Protein AF-A0A139D1U6-F1 (afdb_monomer)

Radius of gyration: 14.55 Å; Cα contacts (8 Å, |Δi|>4): 18; chains: 1; bounding box: 28×22×44 Å

Solvent-accessible surface area (backbone atoms only — not comparable to full-atom values): 3247 Å² total; per-residue (Å²): 121,50,46,60,88,86,37,61,83,99,48,75,44,82,83,82,86,86,56,93,87,60,53,72,70,58,51,52,51,50,52,54,51,52,54,51,52,52,50,55,54,50,52,58,53,57,67,72,76,112

pLDDT: mean 89.43, std 11.33, range [47.34, 98.12]

Sequence (50 aa):
AIRPPTVPVGQARLRVTLSAAHTTEQVDQLLAALSQARHLVSESREGMAQ

Mean predicted aligned error: 5.18 Å

Foldseek 3Di:
DDAPPVDDPPDDDDDDDDDPPDDPVNVVVVVVVVVVVVVVVVVVVVVVVD

Structure (mmCIF, N/CA/C/O backbone):
data_AF-A0A139D1U6-F1
#
_entry.id   AF-A0A139D1U6-F1
#
loop_
_atom_site.group_PDB
_atom_site.id
_atom_site.type_symbol
_atom_site.label_atom_id
_atom_site.label_alt_id
_atom_site.label_comp_id
_atom_site.label_asym_id
_atom_site.label_entity_id
_atom_site.label_seq_id
_atom_site.pdbx_PDB_ins_code
_atom_site.Cartn_x
_atom_site.Cartn_y
_atom_site.Cartn_z
_atom_site.occupancy
_atom_site.B_iso_or_equiv
_atom_site.auth_seq_id
_atom_site.auth_comp_id
_atom_site.auth_asym_id
_atom_site.auth_atom_id
_atom_site.pdbx_PDB_model_num
ATOM 1 N N . ALA A 1 1 ? 13.047 0.504 -1.493 1.00 71.12 1 ALA A N 1
ATOM 2 C CA . ALA A 1 1 ? 12.571 -0.654 -2.278 1.00 71.12 1 ALA A CA 1
ATOM 3 C C . ALA A 1 1 ? 13.442 -1.859 -1.958 1.00 71.12 1 ALA A C 1
ATOM 5 O O . ALA A 1 1 ? 14.653 -1.693 -1.862 1.00 71.12 1 ALA A O 1
ATOM 6 N N . ILE A 1 2 ? 12.838 -3.028 -1.751 1.00 87.25 2 ILE A N 1
ATOM 7 C CA . ILE A 1 2 ? 13.566 -4.280 -1.519 1.00 87.25 2 ILE A CA 1
ATOM 8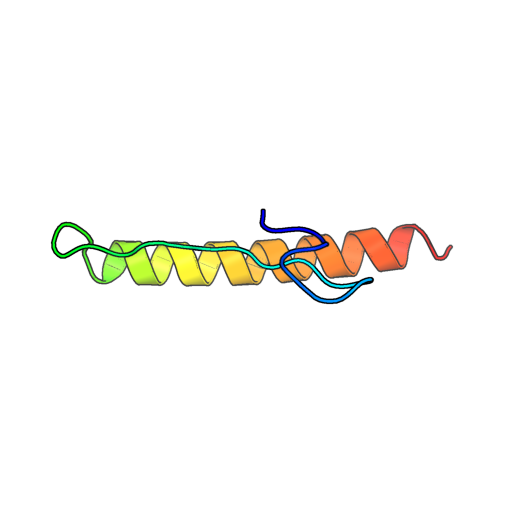 C C . ILE A 1 2 ? 13.937 -4.851 -2.891 1.00 87.25 2 ILE A C 1
ATOM 10 O O . ILE A 1 2 ? 13.073 -4.960 -3.764 1.00 87.25 2 ILE A O 1
ATOM 14 N N . ARG A 1 3 ? 15.218 -5.168 -3.080 1.00 88.25 3 ARG A N 1
ATOM 15 C CA . ARG A 1 3 ? 15.794 -5.717 -4.316 1.00 88.25 3 ARG A CA 1
ATOM 16 C C . ARG A 1 3 ? 16.490 -7.055 -4.013 1.00 88.25 3 ARG A C 1
ATOM 18 O O . ARG A 1 3 ? 16.650 -7.381 -2.832 1.00 88.25 3 ARG A O 1
ATOM 25 N N . PRO A 1 4 ? 16.883 -7.838 -5.033 1.00 88.56 4 PRO A N 1
ATOM 26 C CA . PRO A 1 4 ? 17.698 -9.030 -4.822 1.00 88.56 4 PRO A CA 1
ATOM 27 C C . PRO A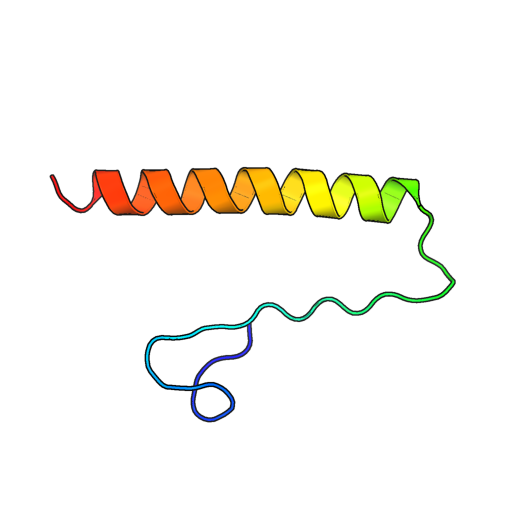 1 4 ? 18.948 -8.730 -3.971 1.00 88.56 4 PRO A C 1
ATOM 29 O O . PRO A 1 4 ? 19.483 -7.622 -4.071 1.00 88.56 4 PRO A O 1
ATOM 32 N N . PRO A 1 5 ? 19.399 -9.679 -3.122 1.00 90.31 5 PRO A N 1
ATOM 33 C CA . PRO A 1 5 ? 18.995 -11.094 -3.057 1.00 90.31 5 PRO A CA 1
ATOM 34 C C . PRO A 1 5 ? 17.752 -11.383 -2.197 1.00 90.31 5 PRO A C 1
ATOM 36 O O . PRO A 1 5 ? 17.282 -12.513 -2.159 1.00 90.31 5 PRO A O 1
ATOM 39 N N . THR A 1 6 ? 17.202 -10.389 -1.495 1.00 91.75 6 THR A N 1
ATOM 40 C CA . THR A 1 6 ? 16.095 -10.599 -0.539 1.00 91.75 6 THR A CA 1
ATOM 41 C C . THR A 1 6 ? 14.745 -10.861 -1.223 1.00 91.75 6 THR A C 1
ATOM 43 O O . THR A 1 6 ? 13.785 -11.284 -0.584 1.00 91.75 6 THR A O 1
ATOM 46 N N . VAL A 1 7 ? 14.662 -10.612 -2.531 1.00 90.94 7 VAL A N 1
ATOM 47 C CA . VAL A 1 7 ? 13.545 -10.987 -3.410 1.00 90.94 7 VAL A CA 1
ATOM 48 C C . VAL A 1 7 ? 14.098 -11.671 -4.668 1.00 90.94 7 VAL A C 1
ATOM 50 O O . VAL A 1 7 ? 15.259 -11.420 -5.008 1.00 90.94 7 VAL A O 1
ATOM 53 N N . PRO A 1 8 ? 13.308 -12.513 -5.367 1.00 94.06 8 PRO A N 1
ATOM 54 C CA . PRO A 1 8 ? 13.754 -13.172 -6.592 1.00 94.06 8 PRO A CA 1
ATOM 55 C C . PRO A 1 8 ? 14.293 -12.189 -7.636 1.00 94.06 8 PRO A C 1
ATOM 57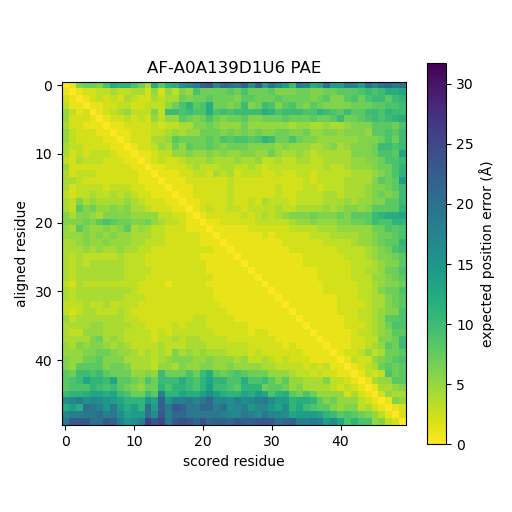 O O . PRO A 1 8 ? 13.814 -11.058 -7.760 1.00 94.06 8 PRO A O 1
ATOM 60 N N . VAL A 1 9 ? 15.283 -12.636 -8.410 1.00 91.50 9 VAL A N 1
ATOM 61 C CA . VAL A 1 9 ? 15.851 -11.858 -9.518 1.00 91.50 9 VAL A CA 1
ATOM 62 C C . VAL A 1 9 ? 14.748 -11.477 -10.511 1.00 91.50 9 VAL A C 1
ATOM 64 O O . VAL A 1 9 ? 13.842 -12.260 -10.782 1.00 91.50 9 VAL A O 1
ATOM 67 N N . GLY A 1 10 ? 14.807 -10.247 -11.023 1.00 88.50 10 GLY A N 1
ATOM 68 C CA . GLY A 1 10 ? 13.780 -9.693 -11.912 1.00 88.50 10 GLY A CA 1
ATOM 69 C C . GLY A 1 10 ? 12.546 -9.145 -11.189 1.00 88.50 10 GLY A C 1
ATOM 70 O O . GLY A 1 10 ? 11.644 -8.630 -11.842 1.00 88.50 10 GLY A O 1
ATOM 71 N N . GLN A 1 11 ? 12.506 -9.208 -9.854 1.00 88.81 11 GLN A N 1
ATOM 72 C CA . GLN A 1 11 ? 11.421 -8.653 -9.049 1.00 88.81 11 GLN A CA 1
ATOM 73 C C . GLN A 1 11 ? 11.922 -7.560 -8.101 1.00 88.81 11 GLN A C 1
ATOM 75 O O . GLN A 1 11 ? 13.093 -7.493 -7.723 1.00 88.81 11 GLN A O 1
ATOM 80 N N . ALA A 1 12 ? 11.002 -6.693 -7.692 1.00 91.06 12 ALA A N 1
ATOM 81 C CA . ALA A 1 12 ? 11.213 -5.697 -6.653 1.00 91.06 12 ALA A CA 1
ATOM 82 C C . ALA A 1 12 ? 9.952 -5.617 -5.792 1.00 91.06 12 ALA A C 1
ATOM 84 O O . ALA A 1 12 ? 8.841 -5.777 -6.295 1.00 91.06 12 ALA A O 1
ATOM 85 N N . ARG A 1 13 ? 10.116 -5.357 -4.491 1.00 92.75 13 ARG A N 1
ATOM 86 C CA . ARG A 1 13 ? 8.984 -5.224 -3.566 1.00 92.75 13 ARG A CA 1
ATOM 87 C C . ARG A 1 13 ? 9.008 -3.870 -2.873 1.00 92.75 13 ARG A C 1
ATOM 89 O O . ARG A 1 13 ? 10.047 -3.420 -2.376 1.00 92.75 13 ARG A O 1
ATOM 96 N N . LEU A 1 14 ? 7.848 -3.225 -2.819 1.00 92.88 14 LEU A N 1
ATOM 97 C CA . LEU A 1 14 ? 7.620 -2.068 -1.965 1.00 92.88 14 LEU A CA 1
ATOM 98 C C . LEU A 1 14 ? 7.135 -2.566 -0.599 1.00 92.88 14 LEU A C 1
ATOM 100 O O . LEU A 1 14 ? 6.255 -3.421 -0.526 1.00 92.88 14 LEU A O 1
ATOM 104 N N . ARG A 1 15 ? 7.735 -2.061 0.482 1.00 94.12 15 ARG A N 1
ATOM 105 C CA . ARG A 1 15 ? 7.296 -2.332 1.854 1.00 94.12 15 ARG A CA 1
ATOM 106 C C . ARG A 1 15 ? 6.682 -1.060 2.407 1.00 94.12 15 ARG A C 1
ATOM 108 O O . ARG A 1 15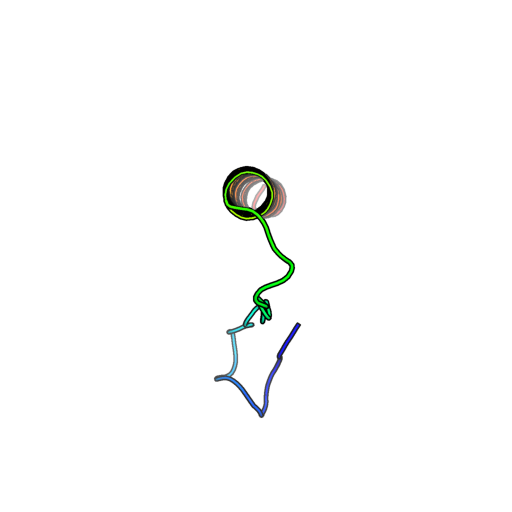 ? 7.362 -0.039 2.441 1.00 94.12 15 ARG A O 1
ATOM 115 N N . VAL A 1 16 ? 5.440 -1.160 2.856 1.00 93.38 16 VAL A N 1
ATOM 116 C CA . VAL A 1 16 ? 4.743 -0.100 3.579 1.00 93.38 16 VAL A CA 1
ATOM 117 C C . VAL A 1 16 ? 4.438 -0.627 4.975 1.00 93.38 16 VAL A C 1
ATOM 119 O O . VAL A 1 16 ? 3.951 -1.747 5.111 1.00 93.38 16 VAL A O 1
ATOM 122 N N . THR A 1 17 ? 4.766 0.154 6.001 1.00 95.00 17 THR A N 1
ATOM 123 C CA . THR A 1 17 ? 4.491 -0.192 7.398 1.00 95.00 17 THR A CA 1
ATOM 124 C C . THR A 1 17 ? 3.361 0.692 7.893 1.00 95.00 17 THR A C 1
ATOM 126 O O . THR A 1 17 ? 3.539 1.901 8.011 1.00 95.00 17 THR A O 1
ATOM 129 N N . LEU A 1 18 ? 2.214 0.087 8.185 1.00 95.50 18 LEU A N 1
ATOM 130 C CA . LEU A 1 18 ? 1.096 0.772 8.826 1.00 95.50 18 LEU A CA 1
ATOM 131 C C . LEU A 1 18 ? 1.242 0.691 10.349 1.00 95.50 18 LEU A C 1
ATOM 133 O O . LEU A 1 18 ? 1.847 -0.237 10.886 1.00 95.50 18 LEU A O 1
ATOM 137 N N . SER A 1 19 ? 0.680 1.673 11.040 1.00 96.62 19 SER A N 1
ATOM 138 C CA . SER A 1 19 ? 0.640 1.750 12.502 1.00 96.62 19 SER A CA 1
ATOM 139 C C . SER A 1 19 ? -0.719 2.273 12.952 1.00 96.62 19 SER A C 1
ATOM 141 O O . SER A 1 19 ? -1.443 2.857 12.148 1.00 96.62 19 SER A O 1
ATOM 143 N N . ALA A 1 20 ? -1.037 2.131 14.240 1.00 95.62 20 ALA A N 1
ATOM 144 C CA . ALA A 1 20 ? -2.294 2.621 14.814 1.00 95.62 20 ALA A CA 1
ATOM 145 C C . ALA A 1 20 ? -2.485 4.149 14.709 1.00 95.62 20 ALA A C 1
ATOM 147 O O . ALA A 1 20 ? -3.592 4.634 14.901 1.00 95.62 20 ALA A O 1
ATOM 148 N N . ALA A 1 21 ? -1.425 4.906 14.407 1.00 97.00 21 ALA A N 1
ATOM 149 C CA . ALA A 1 21 ? -1.512 6.345 14.168 1.00 97.00 21 ALA A CA 1
ATOM 150 C C . ALA A 1 21 ? -2.088 6.699 12.785 1.00 97.00 21 ALA A C 1
ATOM 152 O O . ALA A 1 21 ? -2.386 7.865 12.544 1.00 97.00 21 ALA A O 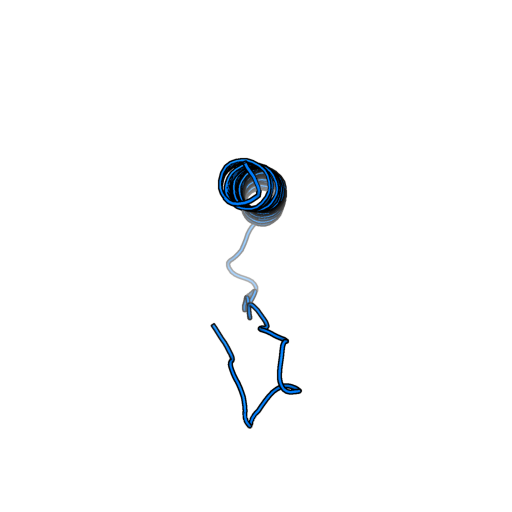1
ATOM 153 N N . HIS A 1 22 ? -2.207 5.725 11.876 1.00 96.06 22 HIS A N 1
ATOM 154 C CA . HIS A 1 22 ? -2.749 5.968 10.546 1.00 96.06 22 HIS A CA 1
ATOM 155 C C . HIS A 1 22 ? -4.275 5.932 10.566 1.00 96.06 22 HIS A C 1
ATOM 157 O O . HIS A 1 22 ? -4.870 4.984 11.083 1.00 96.06 22 HIS A O 1
ATOM 163 N N . THR A 1 23 ? -4.900 6.942 9.967 1.00 97.88 23 THR A N 1
ATOM 164 C CA . THR A 1 23 ? -6.349 6.975 9.758 1.00 97.88 23 THR A CA 1
ATOM 165 C C . THR A 1 23 ? -6.730 6.223 8.487 1.00 97.88 23 THR A C 1
ATOM 167 O O . THR A 1 23 ? -5.898 5.985 7.606 1.00 97.88 23 THR A O 1
ATOM 170 N N . THR A 1 24 ? -8.006 5.862 8.367 1.00 97.44 24 THR A N 1
ATOM 171 C CA . THR A 1 24 ? -8.539 5.210 7.165 1.00 97.44 24 THR A CA 1
ATOM 172 C C . THR A 1 24 ? -8.341 6.083 5.927 1.00 97.44 24 THR A C 1
ATOM 174 O O . THR A 1 24 ? -7.889 5.592 4.899 1.00 97.44 24 THR A O 1
ATOM 177 N N . GLU A 1 25 ? -8.543 7.396 6.048 1.00 98.00 25 GLU A N 1
ATOM 178 C CA . GLU A 1 25 ? -8.384 8.343 4.939 1.00 98.00 25 GLU A CA 1
ATOM 179 C C . GLU A 1 25 ? -6.941 8.371 4.421 1.00 98.00 25 GLU A C 1
ATOM 181 O O . GLU A 1 25 ? -6.705 8.496 3.220 1.00 98.00 25 GLU A O 1
ATOM 186 N N . GLN A 1 26 ? -5.955 8.217 5.309 1.00 97.88 26 GLN A N 1
ATOM 187 C CA . GLN A 1 26 ? -4.549 8.126 4.910 1.00 97.88 26 GLN A CA 1
ATOM 188 C C . GLN A 1 26 ? -4.258 6.828 4.147 1.00 97.88 26 GLN A C 1
ATOM 190 O O . GLN A 1 26 ? -3.451 6.825 3.214 1.00 97.88 26 GLN A O 1
ATOM 195 N N . VAL A 1 27 ? -4.924 5.728 4.510 1.00 97.12 27 VAL A N 1
ATOM 196 C CA . VAL A 1 27 ? -4.830 4.465 3.768 1.00 97.12 27 VAL A CA 1
ATOM 197 C C . VAL A 1 27 ? -5.479 4.606 2.391 1.00 97.12 27 VAL A C 1
ATOM 199 O O . VAL A 1 27 ? -4.878 4.196 1.398 1.00 97.12 27 VAL A O 1
ATOM 202 N N . ASP A 1 28 ? -6.638 5.254 2.298 1.00 98.12 28 ASP A N 1
ATOM 203 C CA . ASP A 1 28 ? -7.313 5.501 1.019 1.00 98.12 28 ASP A CA 1
ATOM 204 C C . ASP A 1 28 ? -6.461 6.369 0.083 1.00 98.12 28 ASP A C 1
ATOM 206 O O . ASP A 1 28 ? -6.300 6.059 -1.102 1.00 98.12 28 ASP A O 1
ATOM 210 N N . GLN A 1 29 ? -5.826 7.415 0.619 1.00 97.88 29 GLN A N 1
ATOM 211 C CA . GLN A 1 29 ? -4.885 8.248 -0.134 1.00 97.88 29 GLN A CA 1
ATOM 212 C C . GLN A 1 29 ? -3.672 7.451 -0.626 1.00 97.88 29 GLN A C 1
ATOM 214 O O . GLN A 1 29 ? -3.258 7.604 -1.779 1.00 97.88 29 GLN A O 1
ATOM 219 N N . LEU A 1 30 ? -3.119 6.569 0.212 1.00 97.12 30 LEU A N 1
ATOM 220 C CA . LEU A 1 30 ? -2.028 5.683 -0.188 1.00 97.12 30 LEU A CA 1
ATOM 221 C C . LEU A 1 30 ? -2.451 4.768 -1.346 1.00 97.12 30 LEU A C 1
ATOM 223 O O . LEU A 1 30 ? -1.698 4.616 -2.309 1.00 97.12 30 LEU A O 1
ATOM 227 N N . LEU A 1 31 ? -3.645 4.172 -1.281 1.00 97.12 31 LEU A N 1
ATOM 228 C CA . LEU A 1 31 ? -4.165 3.312 -2.347 1.00 97.12 31 LEU A CA 1
ATOM 229 C C . LEU A 1 31 ? -4.331 4.080 -3.664 1.00 97.12 31 LEU A C 1
ATOM 231 O O . LEU A 1 31 ? -3.907 3.591 -4.716 1.00 97.12 31 LEU A O 1
ATOM 235 N N . ALA A 1 32 ? -4.878 5.297 -3.610 1.00 97.94 32 ALA A N 1
ATOM 236 C CA . ALA A 1 32 ? -5.017 6.158 -4.781 1.00 97.94 32 ALA A CA 1
ATOM 237 C C . ALA A 1 32 ? -3.651 6.482 -5.412 1.00 97.94 32 ALA A C 1
ATOM 239 O O . ALA A 1 32 ? -3.476 6.330 -6.624 1.00 97.94 32 ALA A O 1
ATOM 240 N N . ALA A 1 33 ? -2.661 6.849 -4.594 1.00 97.06 33 ALA A N 1
ATOM 241 C CA . ALA A 1 33 ? -1.309 7.150 -5.058 1.00 97.06 33 ALA A CA 1
ATOM 242 C C . ALA A 1 33 ? -0.615 5.926 -5.683 1.00 97.06 33 ALA A C 1
ATOM 244 O O . ALA A 1 33 ? 0.021 6.041 -6.731 1.00 97.06 33 ALA A O 1
ATO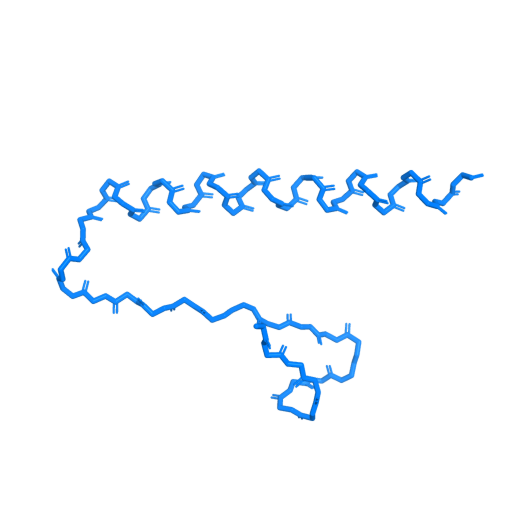M 245 N N . LEU A 1 34 ? -0.763 4.736 -5.087 1.00 96.50 34 LEU A N 1
ATOM 246 C CA . LEU A 1 34 ? -0.203 3.497 -5.640 1.00 96.50 34 LEU A CA 1
ATOM 247 C C . LEU A 1 34 ? -0.848 3.118 -6.981 1.00 96.50 34 LEU A C 1
ATOM 249 O O . LEU A 1 34 ? -0.145 2.661 -7.884 1.00 96.50 34 LEU A O 1
ATOM 253 N N . SER A 1 35 ? -2.159 3.333 -7.134 1.00 96.88 35 SER A N 1
ATOM 254 C CA . SER A 1 35 ? -2.862 3.114 -8.403 1.00 96.88 35 SER A CA 1
ATOM 255 C C . SER A 1 35 ? -2.327 4.027 -9.512 1.00 96.88 35 SER A C 1
ATOM 257 O O . SER A 1 35 ? -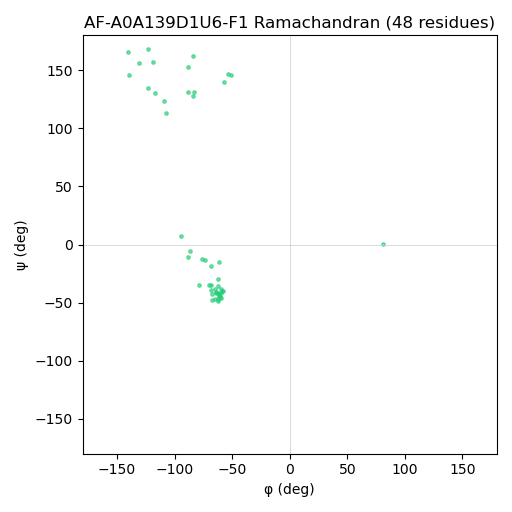1.995 3.549 -10.598 1.00 96.88 35 SER A O 1
ATOM 259 N N . GLN A 1 36 ? -2.156 5.320 -9.214 1.00 96.69 36 GLN A N 1
ATOM 260 C CA . GLN A 1 36 ? -1.588 6.295 -10.151 1.00 96.69 36 GLN A CA 1
ATOM 261 C C . GLN A 1 36 ? -0.148 5.938 -10.528 1.00 96.69 36 GLN A C 1
ATOM 263 O O . GLN A 1 36 ? 0.185 5.859 -11.707 1.00 96.69 36 GLN A O 1
ATOM 268 N N . ALA A 1 37 ? 0.699 5.638 -9.539 1.00 94.50 37 ALA A N 1
ATOM 269 C CA . ALA A 1 37 ? 2.083 5.244 -9.782 1.00 94.50 37 ALA A CA 1
ATOM 270 C C . ALA A 1 37 ? 2.182 3.982 -10.654 1.00 94.50 37 ALA A C 1
ATOM 272 O O . ALA A 1 37 ? 3.048 3.901 -11.525 1.00 94.50 37 ALA A O 1
ATOM 273 N N . ARG A 1 38 ? 1.281 3.007 -10.467 1.00 93.69 38 ARG A N 1
ATOM 274 C CA . ARG A 1 38 ? 1.213 1.814 -11.323 1.00 93.69 38 ARG A CA 1
ATOM 275 C C . ARG A 1 38 ? 0.947 2.181 -12.783 1.00 93.69 38 ARG A C 1
ATOM 277 O O . ARG A 1 38 ? 1.573 1.587 -13.657 1.00 93.69 38 ARG A O 1
ATOM 284 N N . HIS A 1 39 ? 0.049 3.132 -13.031 1.00 94.12 39 HIS A N 1
ATOM 285 C CA . HIS A 1 39 ? -0.277 3.582 -14.382 1.00 94.12 39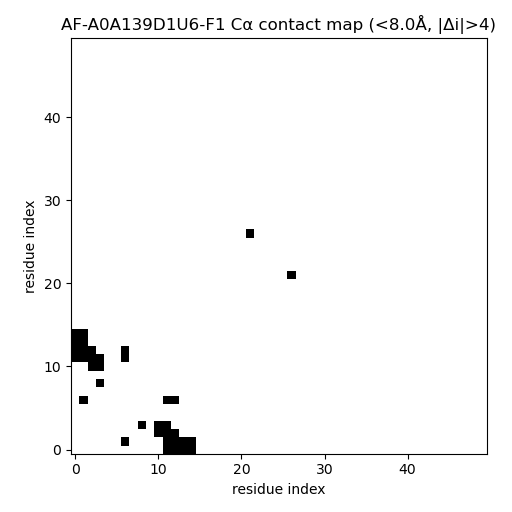 HIS A CA 1
ATOM 286 C C . HIS A 1 39 ? 0.901 4.312 -15.043 1.00 94.12 39 HIS A C 1
ATOM 288 O O . HIS A 1 39 ? 1.332 3.923 -16.126 1.00 94.12 39 HIS A O 1
ATOM 294 N N . LEU A 1 40 ? 1.524 5.252 -14.329 1.00 92.50 40 LEU A N 1
ATOM 295 C CA . LEU A 1 40 ? 2.698 5.981 -14.825 1.00 92.50 40 LEU A CA 1
ATOM 296 C C . LEU A 1 40 ? 3.854 5.040 -15.192 1.00 92.50 40 LEU A C 1
ATOM 298 O O . LEU A 1 40 ? 4.541 5.230 -16.196 1.00 92.50 40 LEU A O 1
ATOM 302 N N . VAL A 1 41 ? 4.075 3.997 -14.384 1.00 88.75 41 VAL A N 1
ATOM 303 C CA . VAL A 1 41 ? 5.106 2.989 -14.659 1.00 88.75 41 VAL A CA 1
ATOM 304 C C . VAL A 1 41 ? 4.741 2.117 -15.862 1.00 88.75 41 VAL A C 1
ATOM 306 O O . VAL A 1 41 ? 5.648 1.737 -16.600 1.00 88.75 41 VAL A O 1
ATOM 309 N N . SER A 1 42 ? 3.463 1.791 -16.091 1.00 86.88 42 SER A N 1
ATOM 310 C CA . SER A 1 42 ? 3.072 1.084 -17.321 1.00 86.88 42 SER A CA 1
ATOM 311 C C . SER A 1 42 ? 3.315 1.939 -18.564 1.00 86.88 42 SER A C 1
ATOM 313 O O . SER A 1 42 ? 3.977 1.467 -19.483 1.00 86.88 42 SER A O 1
ATOM 315 N N . GLU A 1 43 ? 2.910 3.209 -18.542 1.00 86.69 43 GLU A N 1
ATOM 316 C CA . GLU A 1 43 ? 3.069 4.127 -19.679 1.00 86.69 43 GLU A CA 1
ATOM 317 C C . GLU A 1 43 ? 4.549 4.389 -19.990 1.00 86.69 43 GLU A C 1
ATOM 319 O O . GLU A 1 43 ? 4.983 4.350 -21.140 1.00 86.69 43 GLU A O 1
ATOM 324 N N . SER A 1 44 ? 5.371 4.562 -18.949 1.00 79.12 44 SER A N 1
ATOM 325 C CA . SER A 1 44 ? 6.819 4.761 -19.102 1.00 79.12 44 SER A CA 1
ATOM 326 C C . SER A 1 44 ? 7.518 3.555 -19.742 1.00 79.12 44 SER A C 1
ATOM 328 O O . SER A 1 44 ? 8.547 3.706 -20.396 1.00 79.12 44 SER A O 1
ATOM 330 N N . ARG A 1 45 ? 6.990 2.339 -19.547 1.00 75.50 45 ARG A N 1
ATOM 331 C CA . ARG A 1 45 ? 7.533 1.124 -20.173 1.00 75.50 45 ARG A CA 1
ATOM 332 C C . ARG A 1 45 ? 7.097 0.980 -21.624 1.00 75.50 45 ARG A C 1
ATOM 334 O O . ARG A 1 45 ? 7.888 0.491 -22.422 1.00 75.50 45 ARG A O 1
ATOM 341 N N . GLU A 1 46 ? 5.882 1.402 -21.953 1.00 73.62 46 GLU A N 1
ATOM 342 C CA .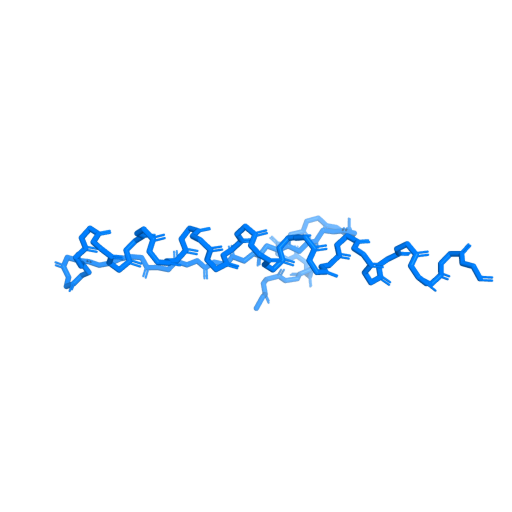 GLU A 1 46 ? 5.368 1.406 -23.326 1.00 73.62 46 GLU A CA 1
ATOM 343 C C . GLU A 1 46 ? 6.099 2.441 -24.190 1.00 73.62 46 GLU A C 1
ATOM 345 O O . GLU A 1 46 ? 6.474 2.134 -25.319 1.00 73.62 46 GLU A O 1
ATOM 350 N N . GLY A 1 47 ? 6.408 3.618 -23.634 1.00 65.81 47 GLY A N 1
ATOM 351 C CA . GLY A 1 47 ? 7.170 4.664 -24.325 1.00 65.81 47 GLY A CA 1
ATOM 352 C C . GLY A 1 47 ? 8.645 4.332 -24.593 1.00 65.81 47 GLY A C 1
ATOM 353 O O . GLY A 1 47 ? 9.247 4.951 -25.459 1.00 65.81 47 GLY A O 1
ATOM 354 N N . MET A 1 48 ? 9.236 3.355 -23.892 1.00 61.25 48 MET A N 1
ATOM 355 C CA . MET A 1 48 ? 10.589 2.843 -24.192 1.00 61.25 48 MET A CA 1
ATOM 356 C C . MET A 1 48 ? 10.598 1.700 -25.218 1.00 61.25 48 MET A C 1
ATOM 358 O O . MET A 1 48 ? 11.672 1.268 -25.631 1.00 61.25 48 MET A O 1
ATOM 362 N N . ALA A 1 49 ? 9.432 1.148 -25.565 1.00 56.84 49 ALA A N 1
ATOM 363 C CA . ALA A 1 49 ? 9.300 0.063 -26.537 1.00 56.84 49 ALA A CA 1
ATOM 364 C C . ALA A 1 49 ? 9.006 0.566 -27.969 1.00 56.84 49 ALA A C 1
ATOM 366 O O . ALA A 1 49 ? 8.728 -0.252 -28.847 1.00 56.84 49 ALA A O 1
ATOM 367 N N . GLN A 1 50 ? 9.064 1.885 -28.194 1.00 47.34 50 GLN A N 1
ATOM 368 C CA . GLN A 1 50 ? 9.020 2.572 -29.494 1.00 47.34 50 GLN A CA 1
ATOM 369 C C . GLN A 1 50 ? 10.390 3.166 -29.812 1.00 47.34 50 GLN A C 1
ATOM 371 O O . GLN A 1 50 ? 10.754 3.149 -31.008 1.00 47.34 50 GLN A O 1
#

Secondary structure (DSSP, 8-state):
-B-TTSS-TT--B------TT--HHHHHHHHHHHHHHHHHHHHHHHTT--